Protein AF-A0A2S5GR59-F1 (afdb_monomer_lite)

Structure (mmCIF, N/CA/C/O backbone):
data_AF-A0A2S5GR59-F1
#
_entry.id   AF-A0A2S5GR59-F1
#
loop_
_atom_site.group_PDB
_atom_site.id
_atom_site.type_symbol
_atom_site.label_atom_id
_atom_site.label_alt_id
_atom_site.label_comp_id
_atom_site.label_asym_id
_atom_site.label_entity_id
_atom_site.label_seq_id
_atom_site.pdbx_PDB_ins_code
_atom_site.Cartn_x
_atom_site.Cartn_y
_atom_site.Cartn_z
_atom_site.occupancy
_atom_site.B_iso_or_equiv
_atom_site.auth_seq_id
_atom_site.auth_comp_id
_atom_site.auth_asym_id
_atom_site.auth_atom_id
_atom_site.pdbx_PDB_model_num
ATOM 1 N N . MET A 1 1 ? -21.065 4.507 -2.472 1.00 46.72 1 MET A N 1
ATOM 2 C CA . MET A 1 1 ? -19.864 3.721 -2.825 1.00 46.72 1 MET A CA 1
ATOM 3 C C . MET A 1 1 ? -19.362 4.280 -4.143 1.00 46.72 1 MET A C 1
ATOM 5 O O . MET A 1 1 ? -20.051 4.120 -5.140 1.00 46.72 1 MET A O 1
ATOM 9 N N . SER A 1 2 ? -18.282 5.065 -4.130 1.00 49.22 2 SER A N 1
ATOM 10 C CA . SER A 1 2 ? -17.810 5.756 -5.336 1.00 49.22 2 SER A CA 1
ATOM 11 C C . SER A 1 2 ? -17.175 4.754 -6.292 1.00 49.22 2 SER A C 1
ATOM 13 O O . SER A 1 2 ? -16.062 4.289 -6.065 1.00 49.22 2 SER A O 1
ATOM 15 N N . ALA A 1 3 ? -17.916 4.402 -7.339 1.00 46.88 3 ALA A N 1
ATOM 16 C CA . ALA A 1 3 ? -17.390 3.687 -8.487 1.00 46.88 3 ALA A CA 1
ATOM 17 C C . ALA A 1 3 ? -16.429 4.618 -9.240 1.00 46.88 3 ALA A C 1
ATOM 19 O O . ALA A 1 3 ? -16.770 5.762 -9.541 1.00 46.88 3 ALA A O 1
ATOM 20 N N . CYS A 1 4 ? -15.221 4.136 -9.521 1.00 48.69 4 CYS A N 1
ATOM 21 C CA . CYS A 1 4 ? -14.266 4.826 -10.377 1.00 48.69 4 CYS A CA 1
ATOM 22 C C . CYS A 1 4 ? -14.845 4.836 -11.804 1.00 48.69 4 CYS A C 1
ATOM 24 O O . CYS A 1 4 ? -14.814 3.825 -12.501 1.00 48.69 4 CYS A O 1
ATOM 26 N N . SER A 1 5 ? -15.479 5.942 -12.195 1.00 55.62 5 SER A N 1
ATOM 27 C CA . SER A 1 5 ? -16.116 6.100 -13.502 1.00 55.62 5 SER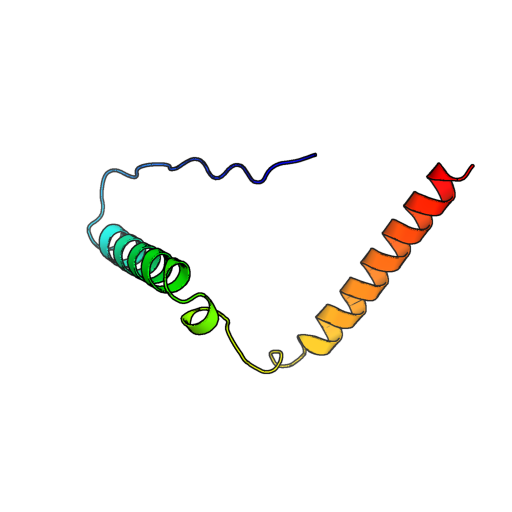 A CA 1
ATOM 28 C C . SER A 1 5 ? -15.122 6.725 -14.476 1.00 55.62 5 SER A C 1
ATOM 30 O O . SER A 1 5 ? -14.993 7.946 -14.537 1.00 55.62 5 SER A O 1
ATOM 32 N N . SER A 1 6 ? -14.412 5.901 -15.242 1.00 58.62 6 SER A N 1
ATOM 33 C CA . SER A 1 6 ? -13.591 6.375 -16.359 1.00 58.62 6 SER A CA 1
ATOM 34 C C . SER A 1 6 ? -14.484 6.593 -17.583 1.00 58.62 6 SER A C 1
ATOM 36 O O . SER A 1 6 ? -14.851 5.646 -18.275 1.00 58.62 6 SER A O 1
ATOM 38 N N . THR A 1 7 ? -14.863 7.840 -17.856 1.00 52.25 7 THR A N 1
ATOM 39 C CA . THR A 1 7 ? -15.480 8.213 -19.138 1.00 52.25 7 THR A CA 1
ATOM 40 C C . THR A 1 7 ? -14.420 8.208 -20.245 1.00 52.25 7 THR A C 1
ATOM 42 O O . THR A 1 7 ? -13.350 8.787 -20.041 1.00 52.25 7 THR A O 1
ATOM 45 N N . PRO A 1 8 ? -14.676 7.619 -21.426 1.00 49.00 8 PRO A N 1
ATOM 46 C CA . PRO A 1 8 ? -13.751 7.708 -22.545 1.00 49.00 8 PRO A CA 1
ATOM 47 C C . PRO A 1 8 ? -13.921 9.070 -23.229 1.00 49.00 8 PRO A C 1
ATOM 49 O O . PRO A 1 8 ? -14.856 9.282 -23.996 1.00 49.00 8 PRO A O 1
ATOM 52 N N . THR A 1 9 ? -13.020 10.009 -22.952 1.00 48.88 9 THR A N 1
ATOM 53 C CA . THR A 1 9 ? -12.938 11.273 -23.694 1.00 48.88 9 THR A CA 1
ATOM 54 C C . THR A 1 9 ? -12.147 11.033 -24.979 1.00 48.88 9 THR A C 1
ATOM 56 O O . THR A 1 9 ? -10.951 10.758 -24.931 1.00 48.88 9 THR A O 1
ATOM 59 N N . THR A 1 10 ? -12.794 11.117 -26.141 1.00 50.31 10 THR A N 1
ATOM 60 C CA . THR A 1 10 ? -12.129 11.189 -27.454 1.00 50.31 10 THR A CA 1
ATOM 61 C C . THR A 1 10 ? -11.414 12.537 -27.612 1.00 50.31 10 THR A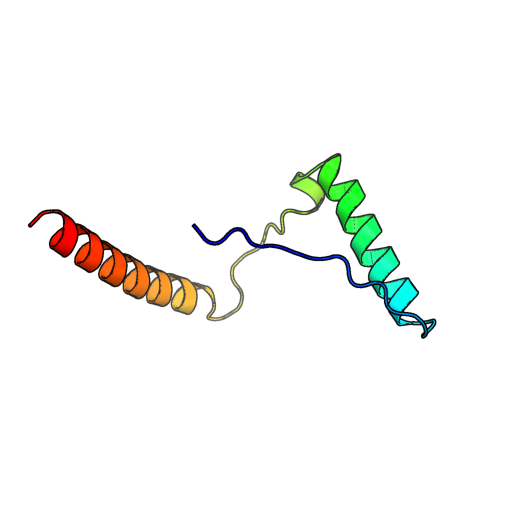 C 1
ATOM 63 O O . THR A 1 10 ? -12.108 13.555 -27.612 1.00 50.31 10 THR A O 1
ATOM 66 N N . PRO A 1 11 ? -10.079 12.596 -27.804 1.00 49.75 11 PRO A N 1
ATOM 67 C CA . PRO A 1 11 ? -9.404 13.828 -28.176 1.00 49.75 11 PRO A CA 1
ATOM 68 C C . PRO A 1 11 ? -9.176 13.860 -29.693 1.00 49.75 11 PRO A C 1
ATOM 70 O O . PRO A 1 11 ? -8.444 13.049 -30.263 1.00 49.75 11 PRO A O 1
ATOM 73 N N . THR A 1 12 ? -9.816 14.823 -30.347 1.00 49.28 12 THR A N 1
ATOM 74 C CA . THR A 1 12 ? -9.497 15.255 -31.709 1.00 49.28 12 THR A CA 1
ATOM 75 C C . THR A 1 12 ? -8.137 15.959 -31.699 1.00 49.28 12 THR A C 1
ATOM 77 O O . THR A 1 12 ? -7.997 17.007 -31.080 1.00 49.28 12 THR A O 1
ATOM 80 N N . GLY A 1 13 ? -7.156 15.398 -32.417 1.00 50.22 13 GLY A N 1
ATOM 81 C CA . GLY A 1 13 ? -5.961 16.106 -32.899 1.00 50.22 13 GLY A CA 1
ATOM 82 C C . GLY A 1 13 ? -4.705 16.050 -32.022 1.00 50.22 13 GLY A C 1
ATOM 83 O O . GLY A 1 13 ? -4.555 16.848 -31.105 1.00 50.22 13 GLY A O 1
ATOM 84 N N . SER A 1 14 ? -3.771 15.154 -32.377 1.00 46.38 14 SER A N 1
ATOM 85 C CA . SER A 1 14 ? -2.303 15.349 -32.485 1.00 46.38 14 SER A CA 1
ATOM 86 C C . SER A 1 14 ? -1.625 13.974 -32.619 1.00 46.38 14 SER A C 1
ATOM 88 O O . SER A 1 14 ? -1.851 13.070 -31.820 1.00 46.38 14 SER A O 1
ATOM 90 N N . SER A 1 15 ? -0.826 13.784 -33.670 1.00 59.38 15 SER A N 1
ATOM 91 C CA . SER A 1 15 ? -0.327 12.477 -34.150 1.00 59.38 15 SER A CA 1
ATOM 92 C C . SER A 1 15 ? 0.616 11.729 -33.181 1.00 59.38 15 SER A C 1
ATOM 94 O O . SER A 1 15 ? 0.892 10.544 -33.361 1.00 59.38 15 SER A O 1
ATOM 96 N N . GLU A 1 16 ? 1.089 12.376 -32.116 1.00 54.94 16 GLU A N 1
ATOM 97 C CA . GLU A 1 16 ? 1.917 11.749 -31.073 1.00 54.94 16 GLU A CA 1
ATOM 98 C C . GLU A 1 16 ? 1.070 11.109 -29.965 1.00 54.94 16 GLU A C 1
ATOM 100 O O . GLU A 1 16 ? 1.355 9.996 -29.519 1.00 54.94 16 GLU A O 1
ATOM 105 N N . THR A 1 17 ? -0.051 11.734 -29.606 1.00 54.22 17 THR A N 1
ATOM 106 C CA . THR A 1 17 ? -0.995 11.243 -28.592 1.00 54.22 17 THR A CA 1
ATOM 107 C C . THR A 1 17 ? -1.668 9.939 -29.027 1.00 54.22 17 THR A C 1
ATOM 109 O O . THR A 1 17 ? -1.949 9.070 -28.204 1.00 54.22 17 THR A O 1
ATOM 112 N N . ALA A 1 18 ? -1.869 9.756 -30.33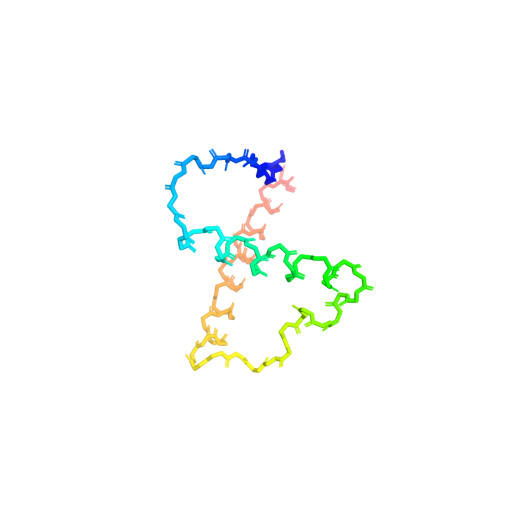6 1.00 55.84 18 ALA A N 1
ATOM 113 C CA . ALA A 1 18 ? -2.417 8.529 -30.912 1.00 55.84 18 ALA A CA 1
ATOM 114 C C . ALA A 1 18 ? -1.469 7.326 -30.770 1.00 55.84 18 ALA A C 1
ATOM 116 O O . ALA A 1 18 ? -1.937 6.204 -30.589 1.00 55.84 18 ALA A O 1
ATOM 117 N N . LYS A 1 19 ? -0.145 7.544 -30.809 1.00 55.06 19 LYS A N 1
ATOM 118 C CA . LYS A 1 19 ? 0.851 6.474 -30.625 1.00 55.06 19 LYS A CA 1
ATOM 119 C C . LYS A 1 19 ? 0.938 6.032 -29.167 1.00 55.06 19 LYS A C 1
ATOM 121 O O . LYS A 1 19 ? 0.998 4.834 -28.903 1.00 55.06 19 LYS A O 1
ATOM 126 N N . VAL A 1 20 ? 0.874 6.982 -28.232 1.00 57.97 20 VAL A N 1
ATOM 127 C CA . VAL A 1 20 ? 0.828 6.694 -26.788 1.00 57.97 20 VAL A CA 1
ATOM 128 C C . VAL A 1 20 ? -0.464 5.952 -26.437 1.00 57.97 20 VAL A C 1
ATOM 130 O O . VAL A 1 20 ? -0.407 4.874 -25.852 1.00 57.97 20 VAL A O 1
ATOM 133 N N . ALA A 1 21 ? -1.614 6.436 -26.915 1.00 55.50 21 ALA A N 1
ATOM 134 C CA . ALA A 1 21 ? -2.902 5.777 -26.704 1.00 55.50 21 ALA A CA 1
ATOM 135 C C . ALA A 1 21 ? -2.995 4.393 -27.378 1.00 55.50 21 ALA A C 1
ATOM 137 O O . ALA A 1 21 ? -3.638 3.492 -26.843 1.00 55.50 21 ALA A O 1
ATOM 138 N N . ALA A 1 22 ? -2.364 4.190 -28.540 1.00 55.97 22 ALA A N 1
ATOM 139 C CA . ALA A 1 22 ? -2.280 2.875 -29.177 1.00 55.97 22 ALA A CA 1
ATOM 140 C C . ALA A 1 22 ? -1.391 1.909 -28.376 1.00 55.97 22 ALA A C 1
ATOM 142 O O . ALA A 1 22 ? -1.777 0.758 -28.187 1.00 55.97 22 ALA A O 1
ATOM 143 N N . SER A 1 23 ? -0.255 2.381 -27.852 1.00 56.84 23 SER A N 1
ATOM 144 C CA . SER A 1 23 ? 0.624 1.597 -26.973 1.00 56.84 23 SER A CA 1
ATOM 145 C C . SER A 1 23 ? -0.107 1.158 -25.698 1.00 56.84 23 SER A C 1
ATOM 147 O O . SER A 1 23 ? -0.103 -0.017 -25.339 1.00 56.84 23 SER A O 1
ATOM 149 N N . GLU A 1 24 ? -0.847 2.072 -25.072 1.00 57.25 24 GLU A N 1
ATOM 150 C CA . GLU A 1 24 ? -1.610 1.811 -23.846 1.00 57.25 24 GLU A CA 1
ATOM 151 C C . GLU A 1 24 ? -2.795 0.848 -24.076 1.00 57.25 24 GLU A C 1
ATOM 153 O O . GLU A 1 24 ? -3.078 -0.027 -23.253 1.00 57.25 24 GLU A O 1
ATOM 158 N N . ARG A 1 25 ? -3.442 0.914 -25.250 1.00 56.81 25 ARG A N 1
ATOM 159 C CA . ARG A 1 25 ? -4.477 -0.053 -25.670 1.00 56.81 25 ARG A CA 1
ATOM 160 C C . ARG A 1 25 ? -3.912 -1.451 -25.950 1.00 56.81 25 ARG A C 1
ATOM 162 O O . ARG A 1 25 ? -4.545 -2.438 -25.575 1.00 56.81 25 ARG A O 1
ATOM 169 N N . VAL A 1 26 ? -2.724 -1.549 -26.553 1.00 56.53 26 VAL A N 1
ATOM 170 C CA . VAL A 1 26 ? -2.033 -2.834 -26.789 1.00 56.53 26 VAL A CA 1
ATOM 171 C C . VAL A 1 26 ? -1.621 -3.486 -25.468 1.00 56.53 26 VAL A C 1
ATOM 173 O O . VAL A 1 26 ? -1.745 -4.706 -25.331 1.00 56.53 26 VAL A O 1
ATOM 176 N N . VAL A 1 27 ? -1.203 -2.695 -24.474 1.00 58.62 27 VAL A N 1
ATOM 177 C CA . VAL A 1 27 ? -1.015 -3.187 -23.101 1.00 58.62 27 VAL A CA 1
ATOM 178 C C . VAL A 1 27 ? -2.342 -3.754 -22.583 1.00 58.62 27 VAL A C 1
ATOM 180 O O . VAL A 1 27 ? -2.380 -4.923 -22.211 1.00 58.62 27 VAL A O 1
ATOM 183 N N . SER A 1 28 ? -3.454 -3.015 -22.691 1.00 64.75 28 SER A N 1
ATOM 184 C CA . SER A 1 28 ? -4.793 -3.475 -22.264 1.00 64.75 28 SER A CA 1
ATOM 185 C C . SER A 1 28 ? -5.173 -4.861 -22.803 1.00 64.75 28 SER A C 1
ATOM 187 O O . SER A 1 28 ? -5.616 -5.715 -22.034 1.00 64.75 28 SER A O 1
ATOM 189 N N . ASP A 1 29 ? -5.007 -5.116 -24.102 1.00 69.38 29 ASP A N 1
ATOM 190 C CA . ASP A 1 29 ? -5.501 -6.365 -24.697 1.00 69.38 29 ASP A CA 1
ATOM 191 C C . ASP A 1 29 ? -4.611 -7.569 -24.362 1.00 69.38 29 ASP A C 1
ATOM 193 O O . ASP A 1 29 ? -5.117 -8.663 -24.099 1.00 69.38 29 ASP A O 1
ATOM 197 N N . ASN A 1 30 ? -3.298 -7.360 -24.237 1.00 69.56 30 ASN A N 1
ATOM 198 C CA . ASN A 1 30 ? -2.382 -8.400 -23.766 1.00 69.56 30 ASN A CA 1
ATOM 199 C C . ASN A 1 30 ? -2.597 -8.733 -22.279 1.00 69.56 30 ASN A C 1
ATOM 201 O O . ASN A 1 30 ? -2.540 -9.908 -21.907 1.00 69.56 30 ASN A O 1
ATOM 205 N N . CYS A 1 31 ? -2.916 -7.736 -21.444 1.00 80.50 31 CYS A N 1
ATOM 206 C CA . CYS A 1 31 ? -3.238 -7.949 -20.029 1.00 80.50 31 CYS A CA 1
ATOM 207 C C . CYS A 1 31 ? -4.572 -8.673 -19.817 1.00 80.50 31 CYS A C 1
ATOM 209 O O . CYS A 1 31 ? -4.738 -9.349 -18.801 1.00 80.50 31 CYS A O 1
ATOM 211 N N . LYS A 1 32 ? -5.533 -8.523 -20.739 1.00 79.88 32 LYS A N 1
ATOM 212 C CA . LYS A 1 32 ? -6.820 -9.237 -20.674 1.00 79.88 32 LYS A CA 1
ATOM 213 C C . LYS A 1 32 ? -6.644 -10.730 -20.931 1.00 79.88 32 LYS A C 1
ATOM 215 O O . LYS A 1 32 ? -7.255 -11.534 -20.236 1.00 79.88 32 LYS A O 1
ATOM 220 N N . ILE A 1 33 ? -5.815 -11.091 -21.912 1.00 85.25 33 ILE A N 1
ATOM 221 C CA . ILE A 1 33 ? -5.584 -12.492 -22.291 1.00 85.25 33 ILE A CA 1
ATOM 222 C C . ILE A 1 33 ? -4.665 -13.180 -21.273 1.00 85.25 33 ILE A C 1
ATOM 224 O O . ILE A 1 33 ? -4.941 -14.300 -20.850 1.00 85.25 33 ILE A O 1
ATOM 228 N N . LEU A 1 34 ? -3.584 -12.515 -20.848 1.00 85.00 34 LEU A N 1
ATOM 229 C CA . LEU A 1 34 ? -2.639 -13.039 -19.860 1.00 85.00 34 LEU A CA 1
ATOM 230 C C . LEU A 1 34 ? -2.262 -11.950 -18.855 1.00 85.00 34 LEU A C 1
ATOM 232 O O . LEU A 1 34 ? -1.260 -11.252 -19.010 1.00 85.00 34 LEU A O 1
ATOM 236 N N . ARG A 1 35 ? -3.052 -11.852 -17.780 1.00 85.69 35 ARG A N 1
ATOM 237 C CA . ARG A 1 35 ? -2.888 -10.871 -16.692 1.00 85.69 35 ARG A CA 1
ATOM 238 C C . ARG A 1 35 ? -1.464 -10.814 -16.145 1.00 85.69 35 ARG A C 1
ATOM 240 O O . ARG A 1 35 ? -0.971 -9.721 -15.884 1.00 85.69 35 ARG A O 1
ATOM 247 N N . SER A 1 36 ? -0.818 -11.971 -16.005 1.00 85.19 36 SER A N 1
ATOM 248 C CA . SER A 1 36 ? 0.542 -12.103 -15.473 1.00 85.19 36 SER A CA 1
ATOM 249 C C . SER A 1 36 ? 1.588 -11.326 -16.270 1.00 85.19 36 SER A C 1
ATOM 251 O O . SER A 1 36 ? 2.551 -10.856 -15.684 1.00 85.19 36 SER A O 1
ATOM 253 N N . ARG A 1 37 ? 1.386 -11.107 -17.578 1.00 82.56 37 ARG A N 1
ATOM 254 C CA . ARG A 1 37 ? 2.312 -10.315 -18.410 1.00 82.56 37 ARG A CA 1
ATOM 255 C C . ARG A 1 37 ? 2.336 -8.829 -18.056 1.00 82.56 37 ARG A C 1
ATOM 257 O O . ARG A 1 37 ? 3.225 -8.118 -18.504 1.00 82.56 37 ARG A O 1
ATOM 264 N N . CYS A 1 38 ? 1.351 -8.370 -17.292 1.00 83.88 38 CYS A N 1
ATOM 265 C CA . CYS A 1 38 ? 1.192 -6.972 -16.915 1.00 83.88 38 CYS A CA 1
ATOM 266 C C . CYS A 1 38 ? 1.261 -6.740 -15.412 1.00 83.88 38 CYS A C 1
ATOM 268 O O . CYS A 1 38 ? 1.051 -5.617 -14.956 1.00 83.88 38 CYS A O 1
ATOM 270 N N . ILE A 1 39 ? 1.479 -7.797 -14.630 1.00 84.88 39 ILE A N 1
ATOM 271 C CA . ILE A 1 39 ? 1.800 -7.631 -13.221 1.00 84.88 39 ILE A CA 1
ATOM 272 C C . ILE A 1 39 ? 3.274 -7.246 -13.180 1.00 84.88 39 ILE A C 1
ATOM 274 O O . ILE A 1 39 ? 4.129 -7.982 -13.665 1.00 84.88 39 ILE A O 1
ATOM 278 N N . PHE A 1 40 ? 3.554 -6.055 -12.664 1.00 82.38 40 PHE A N 1
ATOM 279 C CA . PHE A 1 40 ? 4.919 -5.664 -12.366 1.00 82.38 40 PHE A CA 1
ATOM 280 C C . PHE A 1 40 ? 5.379 -6.445 -11.132 1.00 82.38 40 PHE A C 1
ATOM 282 O O . PHE A 1 40 ? 4.871 -6.232 -10.035 1.00 82.38 40 PHE A O 1
ATOM 289 N N . GLU A 1 41 ? 6.310 -7.372 -11.341 1.00 82.88 41 GLU A N 1
ATOM 290 C CA . GLU A 1 41 ? 6.939 -8.172 -10.292 1.00 82.88 41 GLU A CA 1
ATOM 291 C C . GLU A 1 41 ? 8.316 -7.561 -9.999 1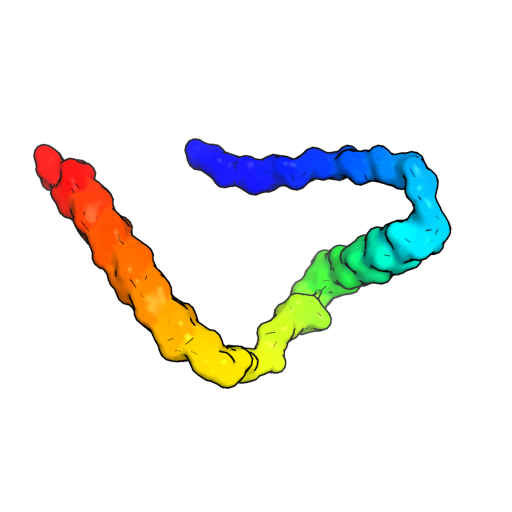.00 82.88 41 GLU A C 1
ATOM 293 O O . GLU A 1 41 ? 9.277 -7.773 -10.741 1.00 82.88 41 GLU A O 1
ATOM 298 N N . GLY A 1 42 ? 8.404 -6.746 -8.948 1.00 85.69 42 GLY A N 1
ATOM 299 C CA . GLY A 1 42 ? 9.615 -6.011 -8.587 1.00 85.69 42 GLY A CA 1
ATOM 300 C C . GLY A 1 42 ? 9.681 -5.692 -7.096 1.00 85.69 42 GLY A C 1
ATOM 301 O O . GLY A 1 42 ? 8.686 -5.779 -6.375 1.00 85.69 42 GLY A O 1
ATOM 302 N N . SER A 1 43 ? 10.873 -5.347 -6.611 1.00 88.12 43 SER A N 1
ATOM 303 C CA . SER A 1 43 ? 11.018 -4.772 -5.273 1.00 88.12 43 SER A CA 1
ATOM 304 C C . SER A 1 43 ? 10.460 -3.352 -5.245 1.00 88.12 43 SER A C 1
ATOM 306 O O . SER A 1 43 ? 10.480 -2.672 -6.264 1.00 88.12 43 SER A O 1
ATOM 308 N N . TYR A 1 44 ? 10.049 -2.891 -4.063 1.00 89.56 44 TYR A N 1
ATOM 309 C CA . TYR A 1 44 ? 9.782 -1.474 -3.821 1.00 89.56 44 TYR A CA 1
ATOM 310 C C . TYR A 1 44 ? 10.944 -0.596 -4.288 1.00 89.56 44 TYR A C 1
ATOM 312 O O . TYR A 1 44 ? 12.114 -0.968 -4.113 1.00 89.56 44 TYR A O 1
ATOM 320 N N . ASP A 1 45 ? 10.611 0.585 -4.791 1.00 91.88 45 ASP A N 1
ATOM 321 C CA . ASP A 1 45 ? 11.582 1.629 -5.072 1.00 91.88 45 ASP A CA 1
ATOM 322 C C . ASP A 1 45 ? 12.298 2.070 -3.784 1.00 91.88 45 ASP A C 1
ATOM 324 O O . ASP A 1 45 ? 11.862 1.828 -2.647 1.00 91.88 45 ASP A O 1
ATOM 328 N N . ALA A 1 46 ? 13.445 2.730 -3.946 1.00 95.31 46 ALA A N 1
ATOM 329 C CA . ALA A 1 46 ? 14.237 3.208 -2.820 1.00 95.31 46 ALA A CA 1
ATOM 330 C C . ALA A 1 46 ? 13.399 4.125 -1.906 1.00 95.31 46 ALA A C 1
ATOM 332 O O . ALA A 1 46 ? 12.922 5.179 -2.317 1.00 95.31 46 ALA A O 1
ATOM 333 N N . GLY A 1 47 ? 13.220 3.715 -0.646 1.00 93.38 47 GLY A N 1
ATOM 334 C CA . GLY A 1 47 ? 12.412 4.436 0.346 1.00 93.38 47 GLY A CA 1
ATOM 335 C C . GLY A 1 47 ? 10.897 4.204 0.254 1.00 93.38 47 GLY A C 1
ATOM 336 O O . GLY A 1 47 ? 10.192 4.495 1.223 1.00 93.38 47 GLY A O 1
ATOM 337 N N . GLU A 1 48 ? 10.395 3.614 -0.833 1.00 95.88 48 GLU A N 1
ATOM 338 C CA . GLU A 1 48 ? 8.961 3.379 -1.042 1.00 95.88 48 GLU A CA 1
ATOM 339 C C . GLU A 1 48 ? 8.397 2.397 -0.015 1.00 95.88 48 GLU A C 1
ATOM 341 O O . GLU A 1 48 ? 7.332 2.646 0.543 1.00 95.88 48 GLU A O 1
ATOM 346 N N . ARG A 1 49 ? 9.141 1.336 0.330 1.00 93.62 49 ARG A N 1
ATOM 347 C CA . ARG A 1 49 ? 8.725 0.380 1.371 1.00 93.62 49 ARG A CA 1
ATOM 348 C C . ARG A 1 49 ? 8.363 1.083 2.683 1.00 93.62 49 ARG A C 1
ATOM 350 O O . ARG A 1 49 ? 7.298 0.842 3.241 1.00 93.62 49 ARG A O 1
ATOM 357 N N . ASN A 1 50 ? 9.237 1.969 3.162 1.00 96.88 50 ASN A N 1
ATOM 358 C CA . ASN A 1 50 ? 9.031 2.675 4.428 1.00 96.88 50 ASN A CA 1
ATOM 359 C C . ASN A 1 50 ? 7.814 3.600 4.352 1.00 96.88 50 ASN A C 1
ATOM 361 O O . ASN A 1 50 ? 7.036 3.686 5.303 1.00 96.88 50 ASN A O 1
ATOM 365 N N . TYR A 1 51 ? 7.648 4.283 3.217 1.00 96.75 51 TYR A N 1
ATOM 366 C CA . TYR A 1 51 ? 6.481 5.119 2.968 1.00 96.75 51 TYR A CA 1
ATOM 367 C C . TYR A 1 51 ? 5.188 4.291 2.963 1.00 96.75 51 TYR A C 1
ATOM 369 O O . TYR A 1 51 ? 4.242 4.636 3.671 1.00 96.75 51 TYR A O 1
ATOM 377 N N . ALA A 1 52 ? 5.168 3.172 2.236 1.00 95.69 52 ALA A N 1
ATOM 378 C CA . ALA A 1 52 ? 4.019 2.281 2.136 1.00 95.69 52 ALA A CA 1
ATOM 379 C C . ALA A 1 52 ? 3.604 1.733 3.510 1.00 95.69 52 ALA A C 1
ATOM 381 O O . ALA A 1 52 ? 2.423 1.750 3.858 1.00 95.69 52 ALA A O 1
ATOM 382 N N . GLU A 1 53 ? 4.567 1.308 4.329 1.00 96.81 53 GLU A N 1
ATOM 383 C CA . GLU A 1 53 ? 4.304 0.806 5.681 1.00 96.81 53 GLU A CA 1
ATOM 384 C C . GLU A 1 53 ? 3.778 1.902 6.626 1.00 96.81 53 GLU A C 1
ATOM 386 O O . GLU A 1 53 ? 2.826 1.675 7.384 1.00 96.81 53 GLU A O 1
ATOM 391 N N . LEU A 1 54 ? 4.352 3.109 6.569 1.00 98.31 54 LEU A N 1
ATOM 392 C CA . LEU A 1 54 ? 3.887 4.253 7.359 1.00 98.31 54 LEU A CA 1
ATOM 393 C C . LEU A 1 54 ? 2.451 4.641 6.988 1.00 98.31 54 LEU A C 1
ATOM 395 O O . LEU A 1 54 ? 1.612 4.866 7.869 1.00 98.31 54 LEU A O 1
ATOM 399 N N . GLU A 1 55 ? 2.166 4.693 5.692 1.00 98.19 55 GLU A N 1
ATOM 400 C CA . GLU A 1 55 ? 0.856 5.074 5.181 1.00 98.19 55 GLU A CA 1
ATOM 401 C C . GLU A 1 55 ? -0.197 4.004 5.495 1.00 98.19 55 GLU A C 1
ATOM 403 O O . GLU A 1 55 ? -1.290 4.330 5.970 1.00 98.19 55 GLU A O 1
ATOM 408 N N . ALA A 1 56 ? 0.157 2.719 5.376 1.00 98.12 56 ALA A N 1
ATOM 409 C CA . ALA A 1 56 ? -0.697 1.615 5.806 1.00 98.12 56 ALA A CA 1
ATOM 410 C C . ALA A 1 56 ? -1.058 1.727 7.296 1.00 98.12 56 ALA A C 1
ATOM 412 O O . ALA A 1 56 ? -2.224 1.585 7.673 1.00 98.12 56 ALA A O 1
ATOM 413 N N . LYS A 1 57 ? -0.091 2.058 8.163 1.00 98.44 57 LYS A N 1
ATOM 414 C CA . LYS A 1 57 ? -0.347 2.271 9.597 1.00 98.44 57 LYS A CA 1
ATOM 415 C C . LYS A 1 57 ? -1.329 3.420 9.842 1.00 98.44 57 LYS A C 1
ATOM 417 O O . LYS A 1 57 ? -2.220 3.294 10.689 1.00 98.44 57 LYS A O 1
ATOM 422 N N . ARG A 1 58 ? -1.182 4.531 9.116 1.00 98.50 58 ARG A N 1
ATOM 423 C CA . ARG A 1 58 ? -2.072 5.698 9.218 1.00 98.50 58 ARG A CA 1
ATOM 424 C C . ARG A 1 58 ? -3.505 5.339 8.817 1.00 98.50 58 ARG A C 1
ATOM 426 O O . ARG A 1 58 ? -4.442 5.670 9.546 1.00 98.50 58 ARG A O 1
ATOM 433 N N . LEU A 1 59 ? -3.663 4.636 7.697 1.00 98.31 59 LEU A N 1
ATOM 434 C CA . LEU A 1 59 ? -4.960 4.205 7.172 1.00 98.31 59 LEU A CA 1
ATOM 435 C C . LEU A 1 59 ? -5.641 3.181 8.086 1.00 98.31 59 LEU A C 1
ATOM 437 O O . LEU A 1 59 ? -6.814 3.347 8.414 1.00 98.31 59 LEU A O 1
ATOM 441 N N . ASN A 1 60 ? -4.899 2.190 8.584 1.00 98.31 60 ASN A N 1
ATOM 442 C CA . ASN A 1 60 ? -5.427 1.192 9.517 1.00 98.31 60 ASN A CA 1
ATOM 443 C C . ASN A 1 60 ? -5.948 1.835 10.806 1.00 98.31 60 ASN A C 1
ATOM 445 O O . ASN A 1 60 ? -7.000 1.448 11.311 1.00 98.31 60 ASN A O 1
ATOM 449 N N . LYS A 1 61 ? -5.244 2.847 11.330 1.00 98.62 61 LYS A N 1
ATOM 450 C CA . LYS A 1 61 ? -5.712 3.602 12.499 1.00 98.62 61 LYS A CA 1
ATOM 451 C C . LYS A 1 61 ? -7.004 4.364 12.196 1.00 98.62 61 LYS A C 1
ATOM 453 O O . LYS A 1 61 ? -7.936 4.309 12.993 1.00 98.62 61 LYS A O 1
ATOM 458 N N . ALA A 1 62 ? -7.071 5.036 11.047 1.00 98.38 62 ALA A N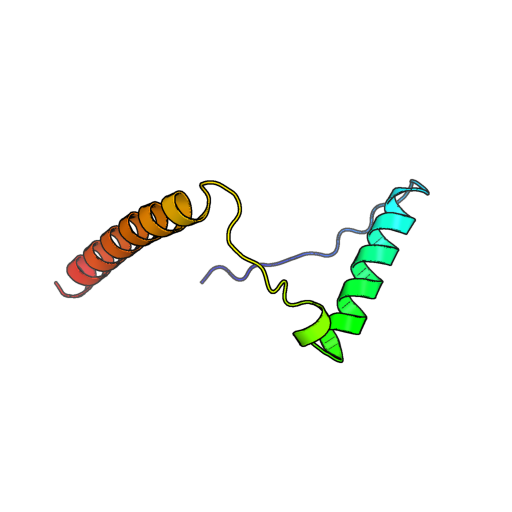 1
ATOM 459 C CA . ALA A 1 62 ? -8.265 5.773 10.642 1.00 98.38 62 ALA A CA 1
ATOM 460 C C . ALA A 1 62 ? -9.489 4.853 10.483 1.00 98.38 62 ALA A C 1
ATOM 462 O O . ALA A 1 62 ? -10.577 5.204 10.950 1.00 98.38 62 ALA A O 1
ATOM 463 N N . GLU A 1 63 ? -9.314 3.671 9.885 1.00 98.25 63 GLU A N 1
ATOM 464 C CA . GLU A 1 63 ? -10.401 2.696 9.746 1.00 98.25 63 GLU A CA 1
ATOM 465 C C . GLU A 1 63 ? -10.787 2.083 11.094 1.00 98.25 63 GLU A C 1
ATOM 467 O O . GLU A 1 63 ? -11.972 1.980 11.398 1.00 98.25 63 GLU A O 1
ATOM 472 N N . LEU A 1 64 ? -9.819 1.763 11.958 1.00 98.12 64 LEU A N 1
ATOM 473 C CA . LEU A 1 64 ? -10.108 1.293 13.314 1.00 98.12 64 LEU A CA 1
ATOM 474 C C . LEU A 1 64 ? -10.963 2.304 14.089 1.00 98.12 64 LEU A C 1
ATOM 476 O O . LEU A 1 64 ? -11.939 1.925 14.737 1.00 98.12 64 LEU A O 1
ATOM 480 N N . ASP A 1 65 ? -10.630 3.592 14.005 1.00 98.00 65 ASP A N 1
ATOM 481 C CA . ASP A 1 65 ? -11.402 4.647 14.659 1.00 98.00 65 ASP A CA 1
ATOM 482 C C . ASP A 1 65 ? -12.800 4.798 14.037 1.00 98.00 65 ASP A C 1
ATOM 484 O O . ASP A 1 65 ? -13.767 5.062 14.755 1.00 98.00 65 ASP A O 1
ATOM 488 N N . ARG A 1 66 ? -12.943 4.593 12.719 1.00 97.75 66 ARG A N 1
ATOM 489 C CA . ARG A 1 66 ? -14.251 4.541 12.044 1.00 97.75 66 ARG A CA 1
ATOM 490 C C . ARG A 1 66 ? -15.102 3.385 12.567 1.00 97.75 66 ARG A C 1
ATOM 492 O O . ARG A 1 66 ? -16.252 3.615 12.934 1.00 97.75 66 ARG A O 1
ATOM 499 N N . LEU A 1 67 ? -14.539 2.182 12.648 1.00 97.69 67 LEU A N 1
ATOM 500 C CA . LEU A 1 67 ? -15.230 0.990 13.144 1.00 97.69 67 LEU A CA 1
ATOM 501 C C . LEU A 1 67 ? -15.656 1.152 14.605 1.00 97.69 67 LEU A C 1
ATOM 503 O O . LEU A 1 67 ? -16.790 0.832 14.950 1.00 97.69 67 LEU A O 1
ATOM 507 N N . ARG A 1 68 ? -14.791 1.727 15.448 1.00 97.06 68 ARG A N 1
ATOM 508 C CA . ARG A 1 68 ? -15.120 2.033 16.850 1.00 97.06 68 ARG A CA 1
ATOM 509 C C . ARG A 1 68 ? -16.315 2.970 16.985 1.00 97.06 68 ARG A C 1
ATOM 511 O O . ARG A 1 68 ? -17.141 2.749 17.859 1.00 97.06 68 ARG A O 1
ATOM 518 N N . ARG A 1 69 ? -16.422 3.986 16.121 1.00 96.25 69 ARG A N 1
ATOM 519 C CA . ARG A 1 69 ? -17.579 4.896 16.106 1.00 96.25 69 ARG A CA 1
ATOM 520 C C . ARG A 1 69 ? -18.869 4.225 15.637 1.00 96.25 69 ARG A C 1
ATOM 522 O O . ARG A 1 69 ? -19.930 4.659 16.042 1.00 96.25 69 ARG A O 1
ATOM 529 N N . MET A 1 70 ? -18.785 3.216 14.769 1.00 95.62 70 MET A N 1
ATOM 530 C CA . MET A 1 70 ? -19.959 2.491 14.259 1.00 95.62 70 MET A CA 1
ATOM 531 C C . MET A 1 70 ? -20.456 1.391 15.205 1.00 95.62 70 MET A C 1
ATOM 533 O O . MET A 1 70 ? -21.576 0.922 15.045 1.00 95.62 70 MET A O 1
ATOM 537 N N . ALA A 1 71 ? -19.607 0.937 16.129 1.00 90.62 71 ALA A N 1
ATOM 538 C CA . ALA A 1 71 ? -19.941 -0.080 17.123 1.00 90.62 71 ALA A CA 1
ATOM 539 C C . ALA A 1 71 ? -20.544 0.502 18.418 1.00 90.62 71 ALA A C 1
ATOM 541 O O . ALA A 1 71 ? -20.890 -0.267 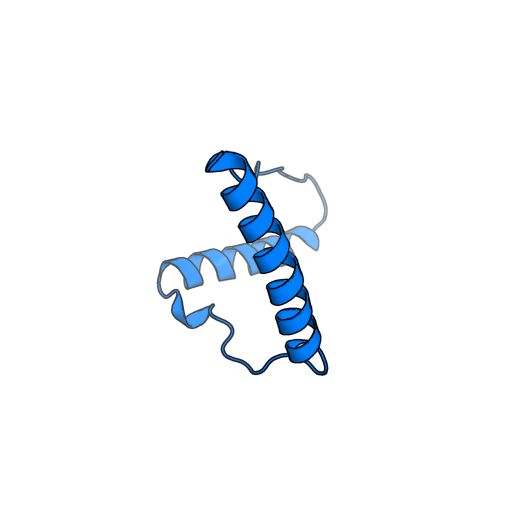19.314 1.00 90.62 71 ALA A O 1
ATOM 542 N N . GLN A 1 72 ? -20.619 1.832 18.525 1.00 65.06 72 GLN A N 1
ATOM 543 C CA . GLN A 1 72 ? -21.367 2.564 19.553 1.00 65.06 72 GLN A CA 1
ATOM 544 C C . GLN A 1 72 ? -22.763 2.891 19.032 1.00 65.06 72 GLN A C 1
ATOM 546 O O . GLN A 1 72 ? -23.700 2.838 19.856 1.00 65.06 72 GLN A O 1
#

Sequence (72 aa):
MSACSSTPTTPTGSSETAKVAASERVVSDNCKILRSRCIFEGSYDAGERNYAELEAKRLNKAELDRLRRMAQ

Foldseek 3Di:
DDDPDDDDDDDPDDPVVVVVVVVVVVLVVVCVVPVVVPPDDDDDDDCRVVVVVVVVVVVVVVVVVVVVVVVD

pLDDT: mean 76.36, std 19.56, range [46.38, 98.62]

Secondary structure (DSSP, 8-state):
--------------TTHHHHHHHHHHHHHHHHH-GGGGS---PPPTTHHHHHHHHHHHHHHHHHHHHHHH--

Organism: NCBI:txid217203

Radius of gyration: 19.67 Å; chains: 1; bounding box: 36×29×54 Å